Protein AF-A0A925M9N3-F1 (afdb_monomer)

Radius of gyration: 12.25 Å; Cα contacts (8 Å, |Δi|>4): 79; chains: 1; bounding box: 30×34×31 Å

Sequence (74 aa):
MFVSAVWEEGKKQGWWAEMGVEAFKEWLFAAHVAGELVLARADLVAAMEPGRVAASEIVVRGATFHFVVQERVS

Mean predicted a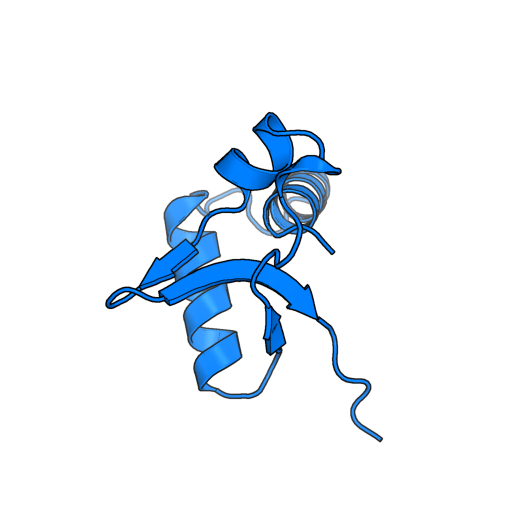ligned error: 4.69 Å

Secondary structure (DSSP, 8-state):
-BHHHHHHHHHHTTTTTT--HHHHHHHHHHHHHTTSSEEE--TTGGGS-HHHHHHH-EEETTEEE-EEE-----

pLDDT: mean 87.03, std 11.3, range [46.03, 94.88]

Foldseek 3Di:
DFQLVVVVVCVVVVVQVPPDLVNSLVVVVVCCVVVVWPFDADPCCVVDDVVSQVSRWDDDPNDTTTDIDHDPPD

Structure (mmCIF, N/CA/C/O backbone):
data_AF-A0A925M9N3-F1
#
_entry.id   AF-A0A925M9N3-F1
#
loop_
_atom_site.group_PDB
_atom_site.id
_atom_site.type_symbol
_atom_site.label_atom_id
_atom_site.label_alt_id
_atom_site.label_comp_id
_atom_site.label_asym_id
_atom_site.label_entity_id
_atom_site.label_seq_id
_atom_site.pdbx_PDB_ins_code
_atom_site.Cartn_x
_atom_site.Cartn_y
_atom_site.Cartn_z
_atom_site.occupancy
_atom_site.B_iso_or_equiv
_atom_site.auth_seq_id
_atom_site.auth_comp_id
_atom_site.auth_asym_id
_atom_site.auth_atom_id
_atom_site.pdbx_PDB_model_num
ATOM 1 N N . MET A 1 1 ? 3.039 -3.962 7.713 1.00 88.12 1 MET A N 1
ATOM 2 C CA . MET A 1 1 ? 4.164 -3.123 7.229 1.00 88.12 1 MET A CA 1
ATOM 3 C C . MET A 1 1 ? 3.612 -1.993 6.371 1.00 88.12 1 MET A C 1
ATOM 5 O O . MET A 1 1 ? 2.634 -2.242 5.684 1.00 88.12 1 MET A O 1
ATOM 9 N N . PHE A 1 2 ? 4.166 -0.775 6.420 1.00 92.44 2 PHE A N 1
ATOM 10 C CA . PHE A 1 2 ? 3.720 0.319 5.539 1.00 92.44 2 PHE A CA 1
ATOM 11 C C . PHE A 1 2 ? 3.924 -0.043 4.065 1.00 92.44 2 PHE A C 1
ATOM 13 O O . PHE A 1 2 ? 4.978 -0.577 3.722 1.00 92.44 2 PHE A O 1
ATOM 20 N N . VAL A 1 3 ? 2.972 0.306 3.198 1.00 94.00 3 VAL A N 1
ATOM 21 C CA . VAL A 1 3 ? 3.119 0.146 1.738 1.00 94.00 3 VAL A CA 1
ATOM 22 C C . VAL A 1 3 ? 4.363 0.886 1.237 1.00 94.00 3 VAL A C 1
ATOM 24 O O . VAL A 1 3 ? 5.129 0.326 0.458 1.00 94.00 3 VAL A O 1
ATOM 27 N N . SER A 1 4 ? 4.635 2.090 1.755 1.00 93.81 4 SER A N 1
ATOM 28 C CA . SER A 1 4 ? 5.850 2.845 1.413 1.00 93.81 4 SER A CA 1
ATOM 29 C C . SER A 1 4 ? 7.139 2.120 1.810 1.00 93.81 4 SER A C 1
ATOM 31 O O . SER A 1 4 ? 8.121 2.167 1.081 1.00 93.81 4 SER A O 1
ATOM 33 N N . ALA A 1 5 ? 7.147 1.398 2.933 1.00 93.38 5 ALA A N 1
ATOM 34 C CA . ALA A 1 5 ? 8.315 0.624 3.347 1.00 93.38 5 ALA A CA 1
ATOM 35 C C . ALA A 1 5 ? 8.543 -0.589 2.436 1.00 93.38 5 ALA A C 1
ATOM 37 O O . ALA A 1 5 ? 9.688 -0.878 2.098 1.00 93.38 5 ALA A O 1
ATOM 38 N N . VAL A 1 6 ? 7.461 -1.254 2.012 1.00 93.31 6 VAL A N 1
ATOM 39 C CA . VAL A 1 6 ? 7.530 -2.331 1.016 1.00 93.31 6 VAL A CA 1
ATOM 40 C C . VAL A 1 6 ? 8.115 -1.770 -0.279 1.00 93.31 6 VAL A C 1
ATOM 42 O O . VAL A 1 6 ? 9.120 -2.305 -0.736 1.00 93.31 6 VAL A O 1
ATOM 45 N N . TRP A 1 7 ? 7.575 -0.645 -0.776 1.00 94.19 7 TRP A N 1
ATOM 46 C CA . TRP A 1 7 ? 8.031 0.072 -1.978 1.00 94.19 7 TRP A CA 1
ATOM 47 C C . TRP A 1 7 ? 9.534 0.414 -1.970 1.00 94.19 7 TRP A C 1
ATOM 49 O O . TRP A 1 7 ? 10.269 0.155 -2.927 1.00 94.19 7 TRP A O 1
ATOM 59 N N . GLU A 1 8 ? 10.015 1.003 -0.879 1.00 93.19 8 GLU A N 1
ATOM 60 C CA . GLU A 1 8 ? 11.420 1.396 -0.783 1.00 93.19 8 GLU A CA 1
ATOM 61 C C . GLU A 1 8 ? 12.361 0.189 -0.715 1.00 93.19 8 GLU A C 1
ATOM 63 O O . GLU A 1 8 ? 13.469 0.248 -1.247 1.00 93.19 8 GLU A O 1
ATOM 68 N N . GLU A 1 9 ? 11.930 -0.917 -0.107 1.00 92.44 9 GLU A N 1
ATOM 69 C CA . GLU A 1 9 ? 12.742 -2.129 -0.025 1.00 92.44 9 GLU A CA 1
ATOM 70 C C . GLU A 1 9 ? 12.871 -2.830 -1.383 1.00 92.44 9 GLU A C 1
ATOM 72 O O . GLU A 1 9 ? 13.985 -3.098 -1.830 1.00 92.44 9 GLU A O 1
ATOM 77 N N . GLY A 1 10 ? 11.768 -3.054 -2.104 1.00 91.81 10 GLY A N 1
ATOM 78 C CA . GLY A 1 10 ? 11.846 -3.698 -3.421 1.00 91.81 10 GLY A CA 1
ATOM 79 C C . GLY A 1 10 ? 12.572 -2.848 -4.469 1.00 91.81 10 GLY A C 1
ATOM 80 O O . GLY A 1 10 ? 13.262 -3.404 -5.326 1.00 91.81 10 GLY A O 1
ATOM 81 N N . LYS A 1 11 ? 12.538 -1.509 -4.359 1.00 93.25 11 LYS A N 1
ATOM 82 C CA . LYS A 1 11 ? 13.414 -0.634 -5.157 1.00 93.25 11 LYS A CA 1
ATOM 83 C C . LYS A 1 11 ? 14.894 -0.879 -4.874 1.00 93.25 11 LYS A C 1
ATOM 85 O O . LYS A 1 11 ? 15.669 -1.004 -5.818 1.00 93.25 11 LYS A O 1
ATOM 90 N N . LYS A 1 12 ? 15.300 -0.960 -3.601 1.00 91.88 12 LYS A N 1
ATOM 91 C CA . LYS A 1 12 ? 16.703 -1.232 -3.231 1.00 91.88 12 LYS A CA 1
ATOM 92 C C . LYS A 1 12 ? 17.185 -2.581 -3.756 1.00 91.88 12 LYS A C 1
ATOM 94 O O . LYS A 1 12 ? 18.350 -2.703 -4.118 1.00 91.88 12 LYS A O 1
ATOM 99 N N . GLN A 1 13 ? 16.294 -3.568 -3.815 1.00 91.38 13 GLN A N 1
ATOM 100 C CA . GLN A 1 13 ? 16.590 -4.901 -4.344 1.00 91.38 13 GLN A CA 1
ATOM 101 C C . GLN A 1 13 ? 16.469 -5.000 -5.874 1.00 91.38 13 GLN A C 1
ATOM 103 O O . GLN A 1 13 ? 16.755 -6.049 -6.446 1.00 91.38 13 GLN A O 1
ATOM 108 N N . GLY A 1 14 ? 16.058 -3.924 -6.554 1.00 90.44 14 GLY A N 1
ATOM 109 C CA . GLY A 1 14 ? 15.906 -3.887 -8.009 1.00 90.44 14 GLY A CA 1
ATOM 110 C C . GLY A 1 14 ? 14.689 -4.646 -8.547 1.00 90.44 14 GLY A C 1
ATOM 111 O O . GLY A 1 14 ? 14.533 -4.740 -9.760 1.00 90.44 14 GLY A O 1
ATOM 112 N N . TRP A 1 15 ? 13.801 -5.152 -7.685 1.00 88.25 15 TRP A N 1
ATOM 113 C CA . TRP A 1 15 ? 12.613 -5.922 -8.088 1.00 88.25 15 TRP A CA 1
ATOM 114 C C . TRP A 1 15 ? 11.631 -5.114 -8.935 1.00 88.25 15 TRP A C 1
ATOM 116 O O . TRP A 1 15 ? 10.883 -5.676 -9.730 1.00 88.25 15 TRP A O 1
ATOM 126 N N . TRP A 1 16 ? 11.643 -3.793 -8.761 1.00 86.75 16 TRP A N 1
ATOM 127 C CA . TRP A 1 16 ? 10.696 -2.861 -9.371 1.00 86.75 16 TRP A CA 1
ATOM 128 C C . TRP A 1 16 ? 11.396 -1.751 -10.149 1.00 86.75 16 TRP A C 1
ATOM 130 O O . TRP A 1 16 ? 10.877 -0.643 -10.239 1.00 86.75 16 TRP A O 1
ATOM 140 N N . ALA A 1 17 ? 12.585 -2.028 -10.691 1.00 82.38 17 ALA A N 1
ATOM 141 C CA . ALA A 1 17 ? 13.406 -1.027 -11.375 1.00 82.38 17 ALA A CA 1
ATOM 142 C C . ALA A 1 17 ? 12.666 -0.294 -12.516 1.00 82.38 17 ALA A C 1
ATOM 144 O O . ALA A 1 17 ? 12.925 0.883 -12.749 1.00 82.38 17 ALA A O 1
ATOM 145 N N . GLU A 1 18 ? 11.727 -0.969 -13.185 1.00 88.62 18 GLU A N 1
ATOM 146 C CA . GLU A 1 18 ? 10.919 -0.411 -14.282 1.00 88.62 18 GLU A CA 1
ATOM 147 C C . GLU A 1 18 ? 9.478 -0.059 -13.873 1.00 88.62 18 GLU A C 1
ATOM 149 O O . GLU A 1 18 ? 8.724 0.514 -14.657 1.00 88.62 18 GLU A O 1
ATOM 154 N N . MET A 1 19 ? 9.069 -0.398 -12.649 1.00 91.00 19 MET A N 1
ATOM 155 C CA . MET A 1 19 ? 7.709 -0.167 -12.169 1.00 91.00 19 MET A CA 1
ATOM 156 C C . MET A 1 19 ? 7.629 1.203 -11.486 1.00 91.00 19 MET A C 1
ATOM 158 O O . MET A 1 19 ? 8.513 1.593 -10.732 1.00 91.00 19 MET A O 1
ATOM 162 N N . GLY A 1 20 ? 6.564 1.959 -11.747 1.00 93.00 20 GLY A N 1
ATOM 163 C CA . GLY A 1 20 ? 6.274 3.192 -11.013 1.00 93.00 20 GLY A CA 1
ATOM 164 C C . GLY A 1 20 ? 5.573 2.910 -9.683 1.00 93.00 20 GLY A C 1
ATOM 165 O O . GLY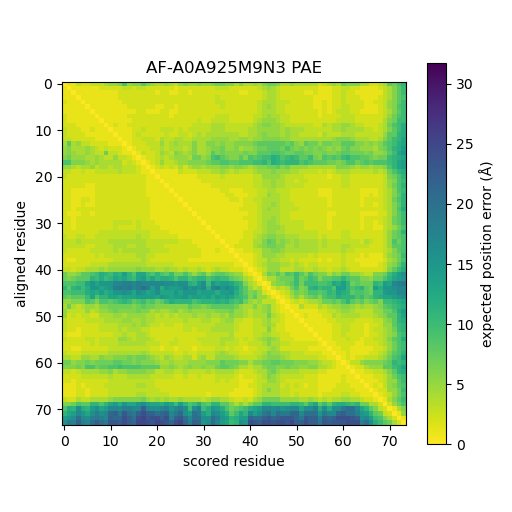 A 1 20 ? 4.905 1.889 -9.535 1.00 93.00 20 GLY A O 1
ATOM 166 N N . VAL A 1 21 ? 5.653 3.846 -8.733 1.00 92.50 21 VAL A N 1
ATOM 167 C CA . VAL A 1 21 ? 4.988 3.709 -7.422 1.00 92.50 21 VAL A CA 1
ATOM 168 C C . VAL A 1 21 ? 3.467 3.525 -7.539 1.00 92.50 21 VAL A C 1
ATOM 170 O O . VAL A 1 21 ? 2.891 2.749 -6.783 1.00 92.50 21 VAL A O 1
ATOM 173 N N . GLU A 1 22 ? 2.817 4.173 -8.509 1.00 92.94 22 GLU A N 1
ATOM 174 C CA . GLU A 1 22 ? 1.373 4.011 -8.737 1.00 92.94 22 GLU A CA 1
ATOM 175 C C . GLU A 1 22 ? 1.035 2.619 -9.286 1.00 92.94 22 GLU A C 1
ATOM 177 O O . GLU A 1 22 ? 0.167 1.942 -8.743 1.00 92.94 22 GLU A O 1
ATOM 182 N N . ALA A 1 23 ? 1.796 2.128 -10.270 1.00 93.56 23 ALA A N 1
ATOM 183 C CA . ALA A 1 23 ? 1.635 0.769 -10.797 1.00 93.56 23 ALA A CA 1
ATOM 184 C C . ALA A 1 23 ? 1.872 -0.299 -9.713 1.00 93.56 23 ALA A C 1
ATOM 186 O O . ALA A 1 23 ? 1.177 -1.311 -9.655 1.00 93.56 23 ALA A O 1
ATOM 187 N N . PHE A 1 24 ? 2.818 -0.052 -8.806 1.00 94.56 24 PHE A N 1
ATOM 188 C CA . PHE A 1 24 ? 3.043 -0.895 -7.637 1.00 94.56 24 PHE A CA 1
ATOM 189 C C . PHE A 1 24 ? 1.838 -0.910 -6.684 1.00 94.56 24 PHE A C 1
ATOM 191 O O . PHE A 1 24 ? 1.434 -1.976 -6.218 1.00 94.56 24 PHE A O 1
ATOM 198 N N . LYS A 1 25 ? 1.234 0.251 -6.403 1.00 94.81 25 LYS A N 1
ATOM 199 C CA . LYS A 1 25 ? 0.029 0.347 -5.563 1.00 94.81 25 LYS A CA 1
ATOM 200 C C . LYS A 1 25 ? -1.171 -0.360 -6.199 1.00 94.81 25 LYS A C 1
ATOM 202 O O . LYS A 1 25 ? -1.897 -1.063 -5.495 1.00 94.81 25 LYS A O 1
ATOM 207 N N . GLU A 1 26 ? -1.354 -0.220 -7.511 1.00 94.50 26 GLU A N 1
ATOM 208 C CA . GLU A 1 26 ? -2.377 -0.948 -8.272 1.00 94.50 26 GLU A CA 1
ATOM 209 C C . GLU A 1 26 ? -2.165 -2.463 -8.192 1.00 94.50 26 GLU A C 1
ATOM 211 O O . GLU A 1 26 ? -3.105 -3.203 -7.893 1.00 94.50 26 GLU A O 1
ATOM 216 N N . TRP A 1 27 ? -0.924 -2.922 -8.381 1.00 94.25 27 TRP A N 1
ATOM 217 C CA . TRP A 1 27 ? -0.559 -4.331 -8.246 1.00 94.25 27 TRP A CA 1
ATOM 218 C C . TRP A 1 27 ? -0.850 -4.868 -6.837 1.00 94.25 27 TRP A C 1
ATOM 220 O O . TRP A 1 27 ? -1.458 -5.929 -6.698 1.00 94.25 27 TRP A O 1
ATOM 230 N N . LEU A 1 28 ? -0.508 -4.115 -5.787 1.00 93.88 28 LEU A N 1
ATOM 231 C CA . LEU A 1 28 ? -0.820 -4.502 -4.408 1.00 93.88 28 LEU A CA 1
ATOM 232 C C . LEU A 1 28 ? -2.316 -4.645 -4.159 1.00 93.88 28 LEU A C 1
ATOM 234 O O . LEU A 1 28 ? -2.748 -5.565 -3.465 1.00 93.88 28 LEU A O 1
ATOM 238 N N . PHE A 1 29 ? -3.107 -3.715 -4.689 1.00 94.88 29 PHE A N 1
ATOM 239 C CA . PHE A 1 29 ? -4.551 -3.780 -4.550 1.00 94.88 29 PHE A CA 1
ATOM 240 C C . PHE A 1 29 ? -5.127 -4.984 -5.304 1.00 94.88 29 PHE A C 1
ATOM 242 O O . PHE A 1 29 ? -6.001 -5.669 -4.776 1.00 94.88 29 PHE A O 1
ATOM 249 N N . ALA A 1 30 ? -4.609 -5.296 -6.494 1.00 94.50 30 ALA A N 1
ATOM 250 C CA . ALA A 1 30 ? -5.002 -6.493 -7.230 1.00 94.50 30 ALA A CA 1
ATOM 251 C C . ALA A 1 30 ? -4.691 -7.779 -6.441 1.00 94.50 30 ALA A C 1
ATOM 253 O O . ALA A 1 30 ? -5.574 -8.622 -6.291 1.00 94.50 30 ALA A O 1
ATOM 254 N N . ALA A 1 31 ? -3.490 -7.889 -5.863 1.00 93.44 31 ALA A N 1
ATOM 255 C CA . ALA A 1 31 ? -3.102 -9.009 -5.001 1.00 93.44 31 ALA A CA 1
ATOM 256 C C . ALA A 1 31 ? -4.001 -9.119 -3.756 1.00 93.44 31 ALA A C 1
ATOM 258 O O . ALA A 1 31 ? -4.383 -10.214 -3.344 1.00 93.44 31 ALA A O 1
ATOM 259 N N . HIS A 1 32 ? -4.405 -7.980 -3.184 1.00 93.12 32 HIS A N 1
ATOM 260 C CA . HIS A 1 32 ? -5.359 -7.954 -2.080 1.00 93.12 32 HIS A CA 1
ATOM 261 C C . HIS A 1 32 ? -6.733 -8.505 -2.469 1.00 93.12 32 HIS A C 1
ATOM 263 O O . HIS A 1 32 ? -7.290 -9.340 -1.760 1.00 93.12 32 HIS A O 1
ATOM 269 N N . VAL A 1 33 ? -7.267 -8.066 -3.611 1.00 93.44 33 VAL A N 1
ATOM 270 C CA . VAL A 1 33 ? -8.552 -8.547 -4.141 1.00 93.44 33 VAL A CA 1
ATOM 271 C C . VAL A 1 33 ? -8.492 -10.039 -4.482 1.00 93.44 33 VAL A C 1
ATOM 273 O O . VAL A 1 33 ? -9.482 -10.743 -4.298 1.00 93.44 33 VAL A O 1
ATOM 276 N N . ALA A 1 34 ? -7.337 -10.529 -4.935 1.00 93.50 34 ALA A N 1
ATOM 277 C CA . ALA A 1 34 ? -7.092 -11.943 -5.207 1.00 93.50 34 ALA A CA 1
ATOM 278 C C . ALA A 1 34 ? -6.908 -12.801 -3.937 1.00 93.50 34 ALA A C 1
ATOM 280 O O . ALA A 1 34 ? -6.865 -14.025 -4.036 1.00 93.50 34 ALA A O 1
ATOM 281 N N . GLY A 1 35 ? -6.817 -12.188 -2.750 1.00 91.44 35 GLY A N 1
ATOM 282 C CA . GLY A 1 35 ? -6.599 -12.893 -1.483 1.00 91.44 35 GLY A CA 1
ATOM 283 C C . GLY A 1 35 ? -5.155 -13.357 -1.260 1.00 91.44 35 GLY A C 1
ATOM 284 O O . GLY A 1 35 ? -4.907 -14.167 -0.373 1.00 91.44 35 GLY A O 1
ATOM 285 N N . GLU A 1 36 ? -4.196 -12.852 -2.039 1.00 90.75 36 GLU A N 1
ATOM 286 C CA . GLU A 1 36 ? -2.770 -13.188 -1.904 1.00 90.75 36 GLU A CA 1
ATOM 287 C C . GLU A 1 36 ? -2.109 -12.446 -0.734 1.00 90.75 36 GLU A C 1
ATOM 289 O O . GLU A 1 36 ? -1.111 -12.895 -0.169 1.00 90.75 36 GLU A O 1
ATOM 294 N N . LEU A 1 37 ? -2.665 -11.290 -0.367 1.00 92.31 37 LEU A N 1
ATOM 295 C CA . LEU A 1 37 ? -2.264 -10.503 0.792 1.00 92.31 37 LEU A CA 1
ATOM 296 C C . LEU A 1 37 ? -3.455 -9.736 1.364 1.00 92.31 37 LEU A C 1
ATOM 298 O O . LEU A 1 37 ? -4.490 -9.561 0.719 1.00 92.31 37 LEU A O 1
ATOM 302 N N . VAL A 1 38 ? -3.296 -9.204 2.571 1.00 92.25 38 VAL A N 1
ATOM 303 C CA . VAL A 1 38 ? -4.306 -8.341 3.182 1.00 92.25 38 VAL A CA 1
ATOM 304 C C . VAL A 1 38 ? -3.794 -6.907 3.216 1.00 92.25 38 VAL A C 1
ATOM 306 O O . VAL A 1 38 ? -2.694 -6.636 3.692 1.00 92.25 38 VAL A O 1
ATOM 309 N N . LEU A 1 39 ? -4.597 -5.969 2.717 1.00 93.56 39 LEU A N 1
ATOM 310 C CA . LEU A 1 39 ? -4.378 -4.546 2.932 1.00 93.56 39 LEU A CA 1
ATOM 311 C C . LEU A 1 39 ? -5.188 -4.070 4.135 1.00 93.56 39 LEU A C 1
ATOM 313 O O . LEU A 1 39 ? -6.353 -4.424 4.297 1.00 93.56 39 LEU A O 1
ATOM 317 N N . ALA A 1 40 ? -4.578 -3.232 4.969 1.00 91.12 40 ALA A N 1
ATOM 318 C CA . ALA A 1 40 ? -5.224 -2.666 6.145 1.00 91.12 40 ALA A CA 1
ATOM 319 C C . ALA A 1 40 ? -5.155 -1.136 6.156 1.00 91.12 40 ALA A C 1
ATOM 321 O O . ALA A 1 40 ? -4.209 -0.506 5.658 1.00 91.12 40 ALA A O 1
ATOM 322 N N . ARG A 1 41 ? -6.181 -0.536 6.762 1.00 90.25 41 ARG A N 1
ATOM 323 C CA . ARG A 1 41 ? -6.234 0.895 7.046 1.00 90.25 41 ARG A CA 1
ATOM 324 C C . ARG A 1 41 ? -5.434 1.206 8.311 1.00 90.25 41 ARG A C 1
ATOM 326 O O . ARG A 1 41 ? -5.303 0.382 9.209 1.00 90.25 41 ARG A O 1
ATOM 333 N N . ALA A 1 42 ? -4.899 2.418 8.375 1.00 76.56 42 ALA A N 1
ATOM 334 C CA . ALA A 1 42 ? -4.360 2.972 9.601 1.00 76.56 42 ALA A CA 1
ATOM 335 C C . ALA A 1 42 ? -5.524 3.493 10.455 1.00 76.56 42 ALA A C 1
ATOM 337 O O . ALA A 1 42 ? -6.083 4.542 10.148 1.00 76.56 42 ALA A O 1
ATOM 338 N N . ASP A 1 43 ? -5.907 2.776 11.508 1.00 74.00 43 ASP A N 1
ATOM 339 C CA . ASP A 1 43 ? -6.993 3.236 12.387 1.00 74.00 43 ASP A CA 1
ATOM 340 C C . ASP A 1 43 ? -6.540 4.344 13.354 1.00 74.00 43 ASP A C 1
ATOM 342 O O . ASP A 1 43 ? -7.362 5.097 13.869 1.00 74.00 43 ASP A O 1
ATOM 346 N N . LEU A 1 44 ? -5.225 4.497 13.559 1.00 64.75 44 LEU A N 1
ATOM 347 C CA . LEU A 1 44 ? -4.643 5.516 14.434 1.00 64.75 44 LEU A CA 1
ATOM 348 C C . LEU A 1 44 ? -3.455 6.231 13.769 1.00 64.75 44 LEU A C 1
ATOM 350 O O . LEU A 1 44 ? -2.319 6.186 14.238 1.00 64.75 44 LEU A O 1
ATOM 354 N N . VAL A 1 45 ? -3.738 6.913 12.655 1.00 64.38 45 VAL A N 1
ATOM 355 C CA . VAL A 1 45 ? -2.767 7.721 11.886 1.00 64.38 45 VAL A CA 1
ATOM 356 C C . VAL A 1 45 ? -2.034 8.747 12.760 1.00 64.38 45 VAL A C 1
ATOM 358 O O . VAL A 1 45 ? -0.850 8.986 12.556 1.00 64.38 45 VAL A O 1
ATOM 361 N N . ALA A 1 46 ? -2.704 9.322 13.764 1.00 63.41 46 ALA A N 1
ATOM 362 C CA . ALA A 1 46 ? -2.154 10.395 14.598 1.00 63.41 46 ALA A CA 1
ATOM 363 C C . ALA A 1 46 ? -0.930 9.990 15.445 1.00 63.41 46 ALA A C 1
ATOM 365 O O . ALA A 1 46 ? -0.172 10.859 15.865 1.00 63.41 46 ALA A O 1
ATOM 366 N N . ALA A 1 47 ? -0.722 8.693 15.694 1.00 74.25 47 ALA A N 1
ATOM 367 C CA . ALA A 1 47 ? 0.456 8.187 16.405 1.00 74.25 47 ALA A CA 1
ATOM 368 C C . ALA A 1 47 ? 1.598 7.764 15.458 1.00 74.25 47 ALA A C 1
ATOM 370 O O . ALA A 1 47 ? 2.631 7.275 15.913 1.00 74.25 47 ALA A O 1
ATOM 371 N N . MET A 1 48 ? 1.407 7.906 14.144 1.00 81.31 48 MET A N 1
ATOM 372 C CA . MET A 1 48 ? 2.327 7.441 13.108 1.00 81.31 48 MET A CA 1
ATOM 373 C C . MET A 1 48 ? 3.033 8.611 12.423 1.00 81.31 48 MET A C 1
ATOM 375 O O . MET A 1 48 ? 2.552 9.739 12.434 1.00 81.31 48 MET A O 1
ATOM 379 N N . GLU A 1 49 ? 4.186 8.334 11.806 1.00 85.38 49 GLU A N 1
ATOM 380 C CA . GLU A 1 49 ? 4.918 9.333 11.025 1.00 85.38 49 GLU A CA 1
ATOM 381 C C . GLU A 1 49 ? 4.072 9.743 9.797 1.00 85.38 49 GLU A C 1
ATOM 383 O O . GLU A 1 49 ? 3.786 8.884 8.954 1.00 85.38 49 GLU A O 1
ATOM 388 N N . PRO A 1 50 ? 3.630 11.013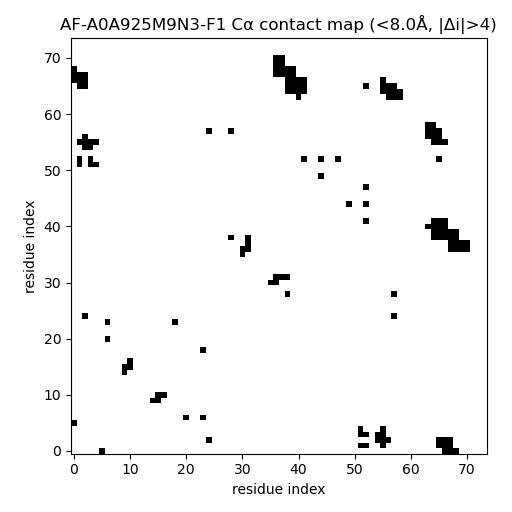 9.693 1.00 85.25 50 PRO A N 1
ATOM 389 C CA . PRO A 1 50 ? 2.648 11.424 8.688 1.00 85.25 50 PRO A CA 1
ATOM 390 C C . PRO A 1 50 ? 3.119 11.238 7.243 1.00 85.25 50 PRO A C 1
ATOM 392 O O . PRO A 1 50 ? 2.314 10.895 6.377 1.00 85.25 50 PRO A O 1
ATOM 395 N N . GLY A 1 51 ? 4.416 11.414 6.975 1.00 87.12 51 GLY A N 1
ATOM 396 C CA . GLY A 1 51 ? 5.006 11.225 5.652 1.00 87.12 51 GLY A CA 1
ATOM 397 C C . GLY A 1 51 ? 4.889 9.783 5.163 1.00 87.12 51 GLY A C 1
ATOM 398 O O . GLY A 1 51 ? 4.494 9.545 4.024 1.00 87.12 51 GLY A O 1
ATOM 399 N N . ARG A 1 52 ? 5.146 8.800 6.031 1.00 86.81 52 ARG A N 1
ATOM 400 C CA . ARG A 1 52 ? 4.984 7.369 5.736 1.00 86.81 52 ARG A CA 1
ATOM 401 C C . ARG A 1 52 ? 3.539 6.980 5.513 1.00 86.81 52 ARG A C 1
ATOM 403 O O . ARG A 1 52 ? 3.293 6.112 4.676 1.00 86.81 52 ARG A O 1
ATOM 410 N N . VAL A 1 53 ? 2.606 7.588 6.240 1.00 87.25 53 VAL A N 1
ATOM 411 C CA . VAL A 1 53 ? 1.172 7.373 6.020 1.00 87.25 53 VAL A CA 1
ATOM 412 C C . VAL A 1 53 ? 0.800 7.890 4.632 1.00 87.25 53 VAL A C 1
ATOM 414 O O . VAL A 1 53 ? 0.358 7.096 3.807 1.00 87.25 53 VAL A O 1
ATOM 417 N N . ALA A 1 54 ? 1.099 9.155 4.327 1.00 89.88 54 ALA A N 1
ATOM 418 C CA . ALA A 1 54 ? 0.796 9.760 3.029 1.00 89.88 54 ALA A CA 1
ATOM 419 C C . ALA A 1 54 ? 1.444 9.000 1.855 1.00 89.88 54 ALA A C 1
ATOM 421 O O . ALA A 1 54 ? 0.790 8.695 0.861 1.00 89.88 54 ALA A O 1
ATOM 422 N N . ALA A 1 55 ? 2.713 8.603 1.984 1.00 91.31 55 ALA A N 1
ATOM 423 C CA . ALA A 1 55 ? 3.412 7.833 0.954 1.00 91.31 55 ALA A CA 1
ATOM 424 C C . ALA A 1 55 ? 2.830 6.421 0.748 1.00 91.31 55 ALA A C 1
ATOM 426 O O . ALA A 1 55 ? 2.992 5.833 -0.322 1.00 91.31 55 ALA A O 1
ATOM 427 N N . SER A 1 56 ? 2.160 5.867 1.762 1.00 92.75 56 SER A N 1
ATOM 428 C CA . SER A 1 56 ? 1.556 4.531 1.711 1.00 92.75 56 SER A CA 1
ATOM 429 C C . SER A 1 56 ? 0.122 4.525 1.198 1.00 92.75 56 SER A C 1
ATOM 431 O O . SER A 1 56 ? -0.441 3.444 1.054 1.00 92.75 56 SER A O 1
ATOM 433 N N . GLU A 1 57 ? -0.475 5.693 0.968 1.00 93.06 57 GLU A N 1
ATOM 434 C CA . GLU A 1 57 ? -1.900 5.805 0.693 1.00 93.06 57 GLU A CA 1
ATOM 435 C C . GLU A 1 57 ? -2.272 5.127 -0.633 1.00 93.06 57 GLU A C 1
ATOM 437 O O . GLU A 1 57 ? -1.746 5.467 -1.698 1.00 93.06 57 GLU A O 1
ATOM 442 N N . ILE A 1 58 ? -3.182 4.156 -0.553 1.00 93.62 58 ILE A N 1
ATOM 443 C CA . ILE A 1 58 ? -3.872 3.546 -1.692 1.00 93.62 58 ILE A CA 1
ATOM 444 C C . ILE A 1 58 ? -5.354 3.877 -1.537 1.00 93.62 58 ILE A C 1
ATOM 446 O O . ILE A 1 58 ? -5.988 3.391 -0.598 1.00 93.62 58 ILE A O 1
ATOM 450 N N . VAL A 1 59 ? -5.903 4.684 -2.448 1.00 92.25 59 VAL A N 1
ATOM 451 C 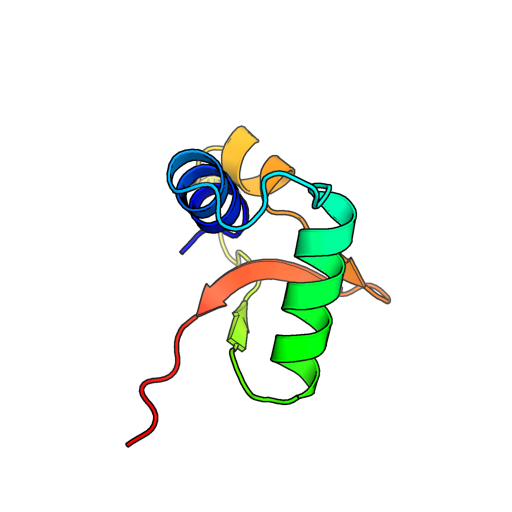CA . VAL A 1 59 ? -7.318 5.085 -2.441 1.00 92.25 59 VAL A CA 1
ATOM 452 C C . VAL A 1 59 ? -8.060 4.377 -3.565 1.00 92.25 5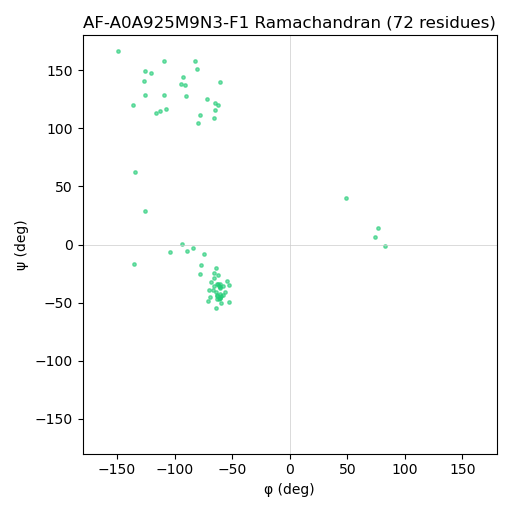9 VAL A C 1
ATOM 454 O O . VAL A 1 59 ? -7.796 4.617 -4.740 1.00 92.25 59 VAL A O 1
ATOM 457 N N . VAL A 1 60 ? -9.029 3.529 -3.217 1.00 89.50 60 VAL A N 1
ATOM 458 C CA . VAL A 1 60 ? -9.874 2.835 -4.197 1.00 89.50 60 VAL A CA 1
ATOM 459 C C . VAL A 1 60 ? -11.325 2.872 -3.745 1.00 89.50 60 VAL A C 1
ATOM 461 O O . VAL A 1 60 ? -11.670 2.347 -2.691 1.00 89.50 60 VAL A O 1
ATOM 464 N N . ARG A 1 61 ? -12.199 3.476 -4.562 1.00 86.38 61 ARG A N 1
ATOM 465 C CA . ARG A 1 61 ? -13.663 3.506 -4.350 1.00 86.38 61 ARG A CA 1
ATOM 466 C C . ARG A 1 61 ? -14.077 3.930 -2.928 1.00 86.38 61 ARG A C 1
ATOM 468 O O . ARG A 1 61 ? -15.005 3.371 -2.355 1.00 86.38 61 ARG A O 1
ATOM 475 N N . GLY A 1 62 ? -13.384 4.918 -2.361 1.00 86.00 62 GLY A N 1
ATOM 476 C CA . GLY A 1 62 ? -13.660 5.446 -1.019 1.00 86.00 62 GLY A CA 1
ATOM 477 C C . GLY A 1 62 ? -13.038 4.651 0.136 1.00 86.00 62 GLY A C 1
ATOM 478 O O . GLY A 1 62 ? -13.180 5.062 1.285 1.00 86.00 62 GLY A O 1
ATOM 479 N N . ALA A 1 63 ? -12.332 3.553 -0.143 1.00 88.38 63 ALA A N 1
ATOM 480 C CA . ALA A 1 63 ? -11.493 2.860 0.827 1.00 88.38 63 ALA A CA 1
ATOM 481 C C . ALA A 1 63 ? -10.049 3.369 0.747 1.00 88.38 63 ALA A C 1
ATOM 483 O O . ALA A 1 63 ? -9.543 3.633 -0.346 1.00 88.38 63 ALA A O 1
ATOM 484 N N . THR A 1 64 ? -9.388 3.452 1.903 1.00 92.88 64 THR A N 1
ATOM 485 C CA . THR A 1 64 ? -7.988 3.870 2.011 1.00 92.88 64 THR A CA 1
ATOM 486 C C . THR A 1 64 ? -7.176 2.821 2.755 1.00 92.88 64 THR A C 1
ATOM 488 O O . THR A 1 64 ? -7.521 2.439 3.878 1.00 92.88 64 THR A O 1
ATOM 491 N N . PHE A 1 65 ? -6.063 2.403 2.160 1.00 93.75 65 PHE A N 1
ATOM 492 C CA . P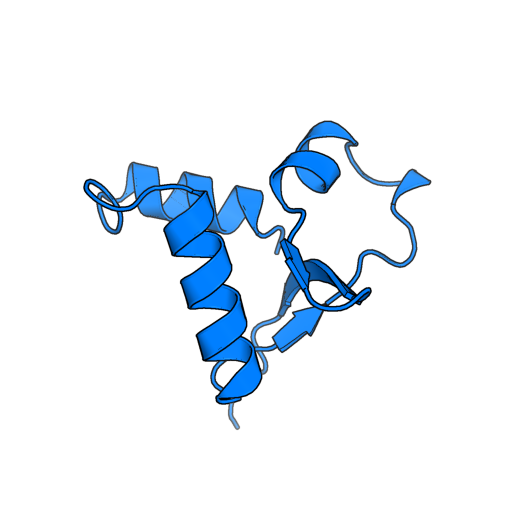HE A 1 65 ? -5.140 1.428 2.730 1.00 93.75 65 PHE A CA 1
ATOM 493 C C . PHE A 1 65 ? -3.749 2.030 2.894 1.00 93.75 65 PHE A C 1
ATOM 495 O O . PHE A 1 65 ? -3.334 2.872 2.105 1.00 93.75 65 PHE A O 1
ATOM 502 N N . HIS A 1 66 ? -3.038 1.585 3.929 1.00 94.06 66 HIS A N 1
ATOM 503 C CA . HIS A 1 66 ? -1.694 2.077 4.258 1.00 94.06 66 HIS A CA 1
ATOM 504 C C . HIS A 1 66 ? -0.721 0.949 4.606 1.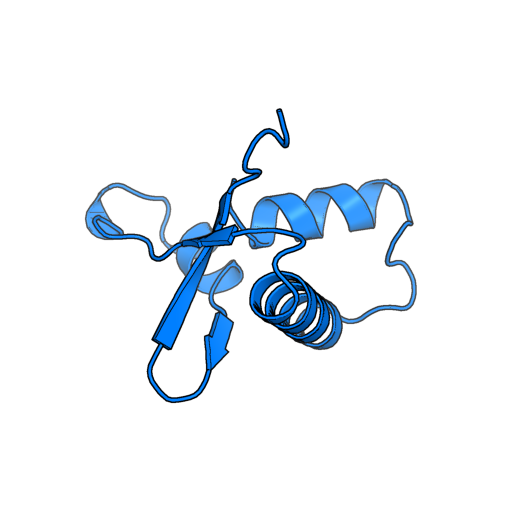00 94.06 66 HIS A C 1
ATOM 506 O O . HIS A 1 66 ? 0.497 1.147 4.614 1.00 94.06 66 HIS A O 1
ATOM 512 N N . PHE A 1 67 ? -1.244 -0.239 4.913 1.00 92.25 67 PHE A N 1
ATOM 513 C CA . PHE A 1 67 ? -0.464 -1.358 5.408 1.00 92.25 67 PHE A CA 1
ATOM 514 C C . PHE A 1 67 ? -0.682 -2.612 4.583 1.00 92.25 67 PHE A C 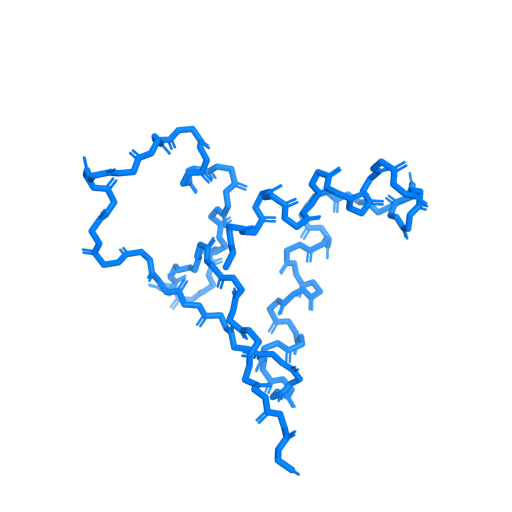1
ATOM 516 O O . PHE A 1 67 ? -1.812 -2.947 4.255 1.00 92.25 67 PHE A O 1
ATOM 523 N N . VAL A 1 68 ? 0.406 -3.343 4.365 1.00 91.94 68 VAL A N 1
ATOM 524 C CA . VAL A 1 68 ? 0.395 -4.753 3.983 1.00 91.94 68 VAL A CA 1
ATOM 525 C C . VAL A 1 68 ? 0.430 -5.598 5.247 1.00 91.94 68 VAL A C 1
ATOM 527 O O . VAL A 1 68 ? 1.305 -5.417 6.107 1.00 91.94 68 VAL A O 1
ATOM 530 N N . VAL A 1 69 ? -0.505 -6.526 5.345 1.00 89.38 69 VAL A N 1
ATOM 531 C CA . VAL A 1 69 ? -0.590 -7.571 6.353 1.00 89.38 69 VAL A CA 1
ATOM 532 C C . VAL A 1 69 ? -0.359 -8.888 5.618 1.00 89.38 69 VAL A C 1
ATOM 534 O O . VAL A 1 69 ? -1.129 -9.265 4.738 1.00 89.38 69 VAL A O 1
ATOM 537 N N . GLN A 1 70 ? 0.738 -9.571 5.940 1.00 72.12 70 GLN A N 1
ATOM 538 C CA . GLN A 1 70 ? 0.896 -10.966 5.543 1.00 72.12 70 GLN A CA 1
ATOM 539 C C . GLN A 1 70 ? 0.051 -11.798 6.497 1.00 72.12 70 GLN A C 1
ATOM 541 O O . GLN A 1 70 ? 0.370 -11.894 7.683 1.00 72.12 70 GLN A O 1
ATOM 546 N N . GLU A 1 71 ? -1.025 -12.386 5.992 1.00 56.16 71 GLU A N 1
ATOM 547 C CA . GLU A 1 71 ? -1.639 -13.507 6.683 1.00 56.16 71 GLU A CA 1
ATOM 548 C C . GLU A 1 71 ? -0.689 -14.702 6.509 1.00 56.16 71 GLU A C 1
ATOM 550 O O . GLU A 1 71 ? -0.260 -15.006 5.395 1.00 56.16 71 GLU A O 1
ATOM 555 N N . ARG A 1 72 ? -0.264 -15.346 7.605 1.00 49.94 72 ARG A N 1
ATOM 556 C CA . ARG A 1 72 ? 0.435 -16.631 7.484 1.00 49.94 72 ARG A CA 1
ATOM 557 C C . ARG A 1 72 ? -0.576 -17.621 6.923 1.00 49.94 72 ARG A C 1
ATOM 559 O O . ARG A 1 72 ? -1.489 -18.017 7.643 1.00 49.94 72 ARG A O 1
ATOM 566 N N . VAL A 1 73 ? -0.399 -18.025 5.669 1.00 48.72 73 VAL A N 1
ATOM 567 C CA . VAL A 1 73 ? -1.096 -19.202 5.150 1.00 48.72 73 VAL A CA 1
ATOM 568 C C . VAL A 1 73 ? -0.606 -20.385 5.983 1.00 48.72 73 VAL A C 1
ATOM 570 O O . VAL A 1 73 ? 0.603 -20.594 6.117 1.00 48.72 73 VAL A O 1
ATOM 573 N N . SER A 1 74 ? -1.553 -21.029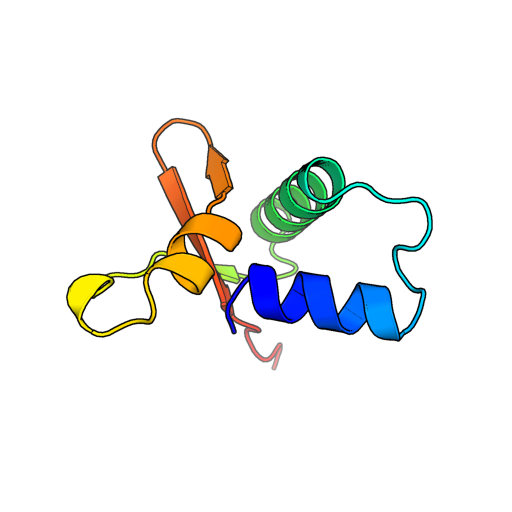 6.660 1.00 46.03 74 SER A N 1
ATOM 574 C CA . SER A 1 74 ? -1.328 -22.171 7.554 1.00 46.03 74 SER A CA 1
ATOM 575 C C . SER A 1 74 ? -1.001 -23.424 6.759 1.00 46.03 74 SER A C 1
ATOM 577 O O . SER A 1 74 ? -1.579 -23.565 5.658 1.00 46.03 74 SER A O 1
#

Solvent-accessible surface area (backbone atoms only — not comparable to full-atom values): 4380 Å² total; per-residue (Å²): 84,44,40,36,58,52,53,56,49,38,47,75,70,51,77,39,77,88,57,51,74,66,58,49,50,52,50,51,51,51,37,30,76,72,67,78,36,42,70,35,59,71,91,63,55,90,84,46,64,63,67,56,47,63,64,13,61,42,80,54,98,91,44,62,29,27,27,45,42,82,73,82,83,127